Protein AF-A0A379LQE5-F1 (afdb_monomer)

Radius of gyration: 17.84 Å; Cα contacts (8 Å, |Δi|>4): 80; chains: 1; bounding box: 53×34×41 Å

Foldseek 3Di:
DDDPPDPLLADLVQLLLLLLLQCVVQNLVRCDPVNSQCRRRNHHDPVSCCVRQVDSVSSVVVSVVVCCVP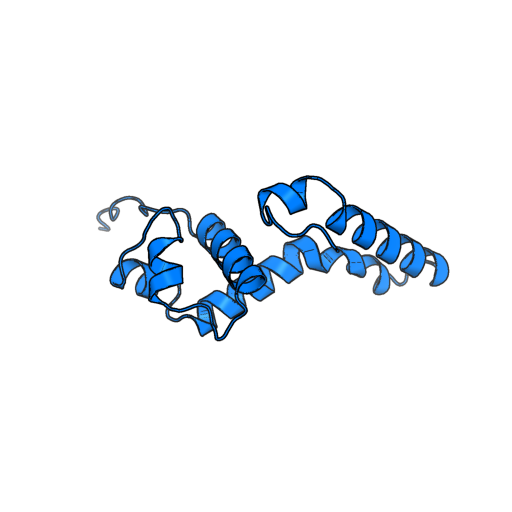VVCLLVLCVDPVDDNVVSVVSSVVSNVCSLPDCVVCVSHVPPPPD

Nearest PDB structures (foldseek):
  3f1b-assembly1_A-2  TM=7.691E-01  e=3.588E-02  Rhodococcus jostii RHA1
  7xy5-assembly1_A  TM=6.115E-01  e=1.804E-01  Vibrio cholerae
  3g7r-assembly1_A  TM=6.634E-01  e=5.477E-01  Streptomyces coelicolor A3(2)
  2v57-assembly1_A  TM=6.211E-01  e=2.490E+00  Mycolicibacterium smegmatis
  8f2r-assembly1_D  TM=2.690E-01  e=4.338E+00  Homo sapiens

pLDDT: mean 83.08, std 18.8, range [32.03, 97.62]

Mean predicted aligned error: 8.16 Å

Sequence (115 aa):
MAQMGRPRTFDRNEAIRQAMTLFWQHGYESTSLAMLKSNLGNGITAPSFYAAFGSKEALFEEVVDCYMTTFGQVNDCLWDDTLEPRDAIELALRRSAKMQTEQGASQWLPDCAIR

Organism: Enterobacter agglomerans (NCBI:txid549)

Secondary structure (DSSP, 8-state):
--------SS-HHHHHHHHHHHHHHH-TTT--HHHHHHHGGG---HHHHHHHHSSHHHHHHHHHHHHHTTTGGGGGGGG-TTS-HHHHHHHHHHHHHHHHHSHHHHHH-TT----

InterPro domains:
  IPR001647 DNA-binding HTH domain, TetR-type [PF00440] (16-63)
  IPR009057 Homedomain-like superfamily [SSF46689] (3-74)

Solvent-accessible surface area (backbone atoms only — not comparable to full-atom values): 6748 Å² total; per-residue (Å²): 134,82,81,82,72,76,77,76,90,51,58,66,71,58,26,39,55,50,47,42,36,46,35,71,76,53,32,68,85,71,51,43,72,67,58,47,30,55,59,30,61,79,47,46,54,69,70,59,48,41,74,74,42,66,45,73,66,53,42,47,53,53,27,51,50,51,39,47,77,58,69,50,52,36,50,55,48,72,75,39,87,89,50,55,72,70,55,18,52,53,49,23,52,52,41,43,52,45,58,72,66,41,68,72,43,48,77,63,38,86,74,73,69,90,123

Structure (mmCIF, N/CA/C/O backbone):
data_AF-A0A379LQE5-F1
#
_entry.id   AF-A0A379LQE5-F1
#
loop_
_atom_site.group_PDB
_atom_site.id
_atom_site.type_symbol
_atom_site.label_atom_id
_atom_site.label_alt_id
_atom_site.label_comp_id
_atom_site.label_asym_id
_atom_site.label_entity_id
_atom_site.label_seq_id
_atom_site.pdbx_PDB_ins_code
_atom_site.Cartn_x
_atom_site.Cartn_y
_atom_site.Cartn_z
_atom_site.occupancy
_atom_site.B_iso_or_equiv
_atom_site.auth_seq_id
_atom_site.auth_comp_id
_atom_site.auth_asym_id
_atom_site.auth_atom_id
_atom_site.pdbx_PDB_model_num
ATOM 1 N N . MET A 1 1 ? -33.929 -17.169 3.874 1.00 37.66 1 MET A N 1
ATOM 2 C CA . MET A 1 1 ? -32.537 -17.388 3.424 1.00 37.66 1 MET A CA 1
ATOM 3 C C . MET A 1 1 ? -31.913 -16.023 3.180 1.00 37.66 1 MET A C 1
ATOM 5 O O . MET A 1 1 ? -32.565 -15.205 2.552 1.00 37.66 1 MET A O 1
ATOM 9 N N . ALA A 1 2 ? -30.744 -15.789 3.787 1.00 44.22 2 ALA A N 1
ATOM 10 C CA . ALA A 1 2 ? -29.851 -14.626 3.679 1.00 44.22 2 ALA A CA 1
ATOM 11 C C . ALA A 1 2 ? -30.507 -13.235 3.541 1.00 44.22 2 ALA A C 1
ATOM 13 O O . ALA A 1 2 ? -30.745 -12.731 2.448 1.00 44.22 2 ALA A O 1
ATOM 14 N N . GLN A 1 3 ? -30.720 -12.578 4.682 1.00 41.91 3 GLN A N 1
ATOM 15 C CA . GLN A 1 3 ? -30.958 -11.140 4.740 1.00 41.91 3 GLN A CA 1
ATOM 16 C C . GLN A 1 3 ? -29.671 -10.441 4.281 1.00 41.91 3 GLN A C 1
ATOM 18 O O . GLN A 1 3 ? -28.645 -10.545 4.951 1.00 41.91 3 GLN A O 1
ATOM 23 N N . MET A 1 4 ? -29.716 -9.804 3.105 1.00 49.06 4 MET A N 1
ATOM 24 C CA . MET A 1 4 ? -28.644 -8.978 2.542 1.00 49.06 4 MET A CA 1
ATOM 25 C C . MET A 1 4 ? -28.211 -7.954 3.599 1.00 49.06 4 MET A C 1
ATOM 27 O O . MET A 1 4 ? -28.901 -6.966 3.852 1.00 49.06 4 MET A O 1
ATOM 31 N N . GLY A 1 5 ? -27.108 -8.254 4.287 1.00 45.94 5 GLY A N 1
ATOM 32 C CA . GLY A 1 5 ? -26.527 -7.389 5.301 1.00 45.94 5 GLY A CA 1
ATOM 33 C C . GLY A 1 5 ? -26.182 -6.044 4.674 1.00 45.94 5 GLY A C 1
ATOM 34 O O . GLY A 1 5 ? -25.557 -5.995 3.619 1.00 45.94 5 GLY A O 1
ATOM 35 N N . ARG A 1 6 ? -26.663 -4.979 5.319 1.00 47.34 6 ARG A N 1
ATOM 36 C CA . ARG A 1 6 ? -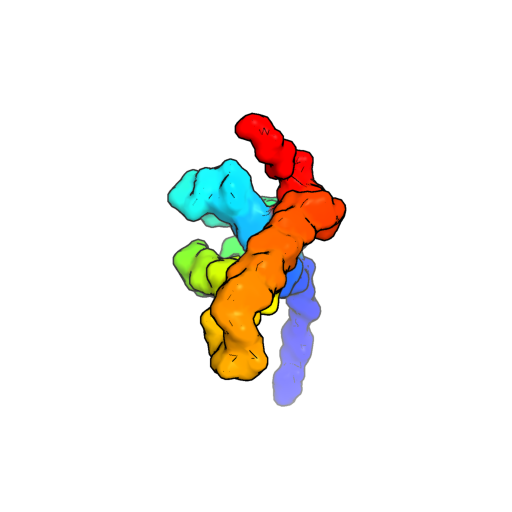26.453 -3.549 5.049 1.00 47.34 6 ARG A CA 1
ATOM 37 C C . ARG A 1 6 ? -25.148 -3.251 4.271 1.00 47.34 6 ARG A C 1
ATOM 39 O O . ARG A 1 6 ? -24.105 -3.774 4.662 1.00 47.34 6 ARG A O 1
ATOM 46 N N . PRO A 1 7 ? -25.182 -2.407 3.219 1.00 47.81 7 PRO A N 1
ATOM 47 C CA . PRO A 1 7 ? -24.039 -2.185 2.333 1.00 47.81 7 PRO A CA 1
ATOM 48 C C . PRO A 1 7 ? -22.792 -1.776 3.123 1.00 47.81 7 PRO A C 1
ATOM 50 O O . PRO A 1 7 ? -22.888 -0.979 4.058 1.00 47.81 7 PRO A O 1
ATOM 53 N N . ARG A 1 8 ? -21.637 -2.351 2.753 1.00 58.41 8 ARG A N 1
ATOM 54 C CA . ARG A 1 8 ? -20.316 -2.037 3.318 1.00 58.41 8 ARG A CA 1
ATOM 55 C C . ARG A 1 8 ? -20.139 -0.518 3.313 1.00 58.41 8 ARG A C 1
ATOM 57 O O . ARG A 1 8 ? -20.087 0.085 2.250 1.00 58.41 8 ARG A O 1
ATOM 64 N N . THR A 1 9 ? -20.080 0.097 4.492 1.00 68.88 9 THR A N 1
ATOM 65 C CA . THR A 1 9 ? -20.045 1.562 4.647 1.00 68.88 9 THR A CA 1
ATOM 66 C C . THR A 1 9 ? -18.762 2.202 4.095 1.00 68.88 9 THR A C 1
ATOM 68 O O . THR A 1 9 ? -18.671 3.422 4.052 1.00 68.88 9 THR A O 1
ATOM 71 N N . PHE A 1 10 ? -17.775 1.407 3.669 1.00 78.19 10 PHE A N 1
ATOM 72 C CA . PHE A 1 10 ? -16.529 1.878 3.073 1.00 78.19 10 PHE A CA 1
ATOM 73 C C . PHE A 1 10 ? -16.038 0.916 1.980 1.00 78.19 10 PHE A C 1
ATOM 75 O O . PHE A 1 10 ? -16.303 -0.290 2.031 1.00 78.19 10 PHE A O 1
ATOM 82 N N . ASP A 1 11 ? -15.317 1.456 0.997 1.00 89.25 11 ASP A N 1
ATOM 83 C CA . ASP A 1 11 ? -14.639 0.673 -0.036 1.00 89.25 11 ASP A CA 1
ATOM 84 C C . ASP A 1 11 ? -13.321 0.116 0.524 1.00 89.25 11 ASP A C 1
ATOM 86 O O . ASP A 1 11 ? -12.451 0.849 0.995 1.00 89.25 11 ASP A O 1
ATOM 90 N N . ARG A 1 12 ? -13.185 -1.210 0.495 1.00 90.69 12 ARG A N 1
ATOM 91 C CA . ARG A 1 12 ? -12.021 -1.920 1.028 1.00 90.69 12 ARG A CA 1
ATOM 92 C C . ARG A 1 12 ? -10.757 -1.675 0.203 1.00 90.69 12 ARG A C 1
ATOM 94 O O . ARG A 1 12 ? -9.688 -1.535 0.784 1.00 90.69 12 ARG A O 1
ATOM 101 N N . ASN A 1 13 ? -10.878 -1.611 -1.121 1.00 90.81 13 ASN A N 1
ATOM 102 C CA . ASN A 1 13 ? -9.741 -1.377 -2.011 1.00 90.81 13 ASN A CA 1
ATOM 103 C C . ASN A 1 13 ? -9.242 0.062 -1.867 1.00 90.81 13 ASN A C 1
ATOM 105 O O . ASN A 1 13 ? -8.040 0.313 -1.890 1.00 90.81 13 ASN A O 1
ATOM 109 N N . GLU A 1 14 ? -10.166 1.004 -1.675 1.00 90.94 14 GLU A N 1
ATOM 110 C CA . GLU A 1 14 ? -9.831 2.379 -1.299 1.00 90.94 14 GLU A CA 1
ATOM 111 C C . GLU A 1 14 ? -9.102 2.431 0.046 1.00 90.94 14 GLU A C 1
ATOM 113 O O . GLU A 1 14 ? -8.055 3.062 0.153 1.00 90.94 14 GLU A O 1
ATOM 118 N N . ALA A 1 15 ? -9.597 1.714 1.056 1.00 93.00 15 ALA A N 1
ATOM 119 C CA . ALA A 1 15 ? -8.948 1.662 2.361 1.00 93.00 15 ALA A CA 1
ATOM 120 C C . ALA A 1 15 ? -7.532 1.056 2.302 1.00 93.00 15 ALA A C 1
ATOM 122 O O . ALA A 1 15 ? -6.640 1.544 2.988 1.00 93.00 15 ALA A O 1
ATOM 123 N N . ILE A 1 16 ? -7.281 0.049 1.460 1.00 94.69 16 ILE A N 1
ATOM 124 C CA . ILE A 1 16 ? -5.921 -0.480 1.250 1.00 94.69 16 ILE A CA 1
ATOM 125 C C . ILE A 1 16 ? -5.007 0.604 0.664 1.00 94.69 16 ILE A C 1
ATOM 127 O O . ILE A 1 16 ? -3.907 0.817 1.168 1.00 94.69 16 ILE A O 1
ATOM 131 N N . ARG A 1 17 ? -5.470 1.355 -0.343 1.00 91.69 17 ARG A N 1
ATOM 132 C CA . ARG A 1 17 ? -4.689 2.460 -0.929 1.00 91.69 17 ARG A CA 1
ATOM 133 C C . ARG A 1 17 ? -4.426 3.586 0.077 1.00 91.69 17 ARG A C 1
ATOM 135 O O . ARG A 1 17 ? -3.315 4.095 0.147 1.00 91.69 17 ARG A O 1
ATOM 142 N N . GLN A 1 18 ? -5.393 3.916 0.927 1.00 93.00 18 GLN A N 1
ATOM 143 C CA . GLN A 1 18 ? -5.203 4.885 2.013 1.00 93.00 18 GLN A CA 1
ATOM 144 C C . GLN A 1 18 ? -4.223 4.382 3.084 1.00 93.00 18 GLN A C 1
ATOM 146 O O . GLN A 1 18 ? -3.383 5.144 3.563 1.00 93.00 18 GLN A O 1
ATOM 151 N N . ALA A 1 19 ? -4.295 3.098 3.446 1.00 95.00 19 ALA A N 1
ATOM 152 C CA . ALA A 1 19 ? -3.345 2.475 4.365 1.00 95.00 19 ALA A CA 1
ATOM 153 C C . ALA A 1 19 ? -1.919 2.514 3.803 1.00 95.00 19 ALA A C 1
ATOM 155 O O . ALA A 1 19 ? -0.990 2.841 4.538 1.00 95.00 19 ALA A O 1
ATOM 156 N N . MET A 1 20 ? -1.756 2.249 2.503 1.00 93.88 20 MET A N 1
ATOM 157 C CA . MET A 1 20 ? -0.481 2.361 1.793 1.00 93.88 20 MET A CA 1
ATOM 158 C C . MET A 1 20 ? 0.140 3.749 1.968 1.00 93.88 20 MET A C 1
ATOM 160 O O . MET A 1 20 ? 1.281 3.852 2.415 1.00 93.88 20 MET A O 1
ATOM 164 N N . THR A 1 21 ? -0.632 4.812 1.729 1.00 90.12 21 THR A N 1
ATOM 165 C CA . THR A 1 21 ? -0.180 6.194 1.942 1.00 90.12 21 THR A CA 1
ATOM 166 C C . THR A 1 21 ? 0.251 6.459 3.384 1.00 90.12 21 THR A C 1
ATOM 168 O O . THR A 1 21 ? 1.307 7.048 3.608 1.00 90.12 21 THR A O 1
ATOM 171 N N . LEU A 1 22 ? -0.525 6.007 4.374 1.00 93.31 22 LEU A N 1
ATOM 172 C CA . LEU A 1 22 ? -0.182 6.197 5.789 1.00 93.31 22 LEU A CA 1
ATOM 173 C C . LEU A 1 22 ? 1.120 5.480 6.156 1.00 93.31 22 LEU A C 1
ATOM 175 O O . LEU A 1 22 ? 1.977 6.060 6.824 1.00 93.31 22 LEU A O 1
ATOM 179 N N . PHE A 1 23 ? 1.297 4.245 5.682 1.00 94.81 23 PHE A N 1
ATOM 180 C CA . PHE A 1 23 ? 2.528 3.494 5.901 1.00 94.81 23 PHE A CA 1
ATOM 181 C C . PHE A 1 23 ? 3.732 4.135 5.209 1.00 94.81 23 PHE A C 1
ATOM 183 O O . PHE A 1 23 ? 4.819 4.114 5.779 1.00 94.81 23 PHE A O 1
ATOM 190 N N . TRP A 1 24 ? 3.562 4.746 4.036 1.00 90.56 24 TRP A N 1
ATOM 191 C CA . TRP A 1 24 ? 4.630 5.502 3.380 1.00 90.56 24 TRP A CA 1
ATOM 192 C C . TRP A 1 24 ? 5.029 6.761 4.150 1.00 90.56 24 TRP A C 1
ATOM 194 O O . TRP A 1 24 ? 6.217 7.041 4.286 1.00 90.56 24 TRP A O 1
ATOM 204 N N . GLN A 1 25 ? 4.056 7.507 4.675 1.00 89.56 25 GLN A N 1
ATOM 205 C CA . GLN A 1 25 ? 4.308 8.772 5.372 1.00 89.56 25 GLN A CA 1
ATOM 206 C C . GLN A 1 25 ? 4.885 8.579 6.777 1.00 89.56 25 GLN A C 1
ATOM 208 O O . GLN A 1 25 ? 5.739 9.350 7.212 1.00 89.56 25 GLN A O 1
ATOM 213 N N . HIS A 1 26 ? 4.410 7.569 7.507 1.00 91.12 26 HIS A N 1
ATOM 214 C CA . HIS A 1 26 ? 4.725 7.397 8.927 1.00 91.12 26 HIS A CA 1
ATOM 215 C C . HIS A 1 26 ? 5.570 6.151 9.225 1.00 91.12 26 HIS A C 1
ATOM 217 O O . HIS A 1 26 ? 6.100 6.009 10.331 1.00 91.12 26 HIS A O 1
ATOM 223 N N . GLY A 1 27 ? 5.720 5.248 8.257 1.00 92.62 27 GLY A N 1
ATOM 224 C CA . GLY A 1 27 ? 6.298 3.925 8.462 1.00 92.62 27 GLY A CA 1
ATOM 225 C C . GLY A 1 27 ? 5.304 2.945 9.089 1.00 92.62 27 GLY A C 1
ATOM 226 O O . GLY A 1 27 ? 4.280 3.328 9.664 1.00 92.62 27 GLY A O 1
ATOM 227 N N . TYR A 1 28 ? 5.622 1.650 8.999 1.00 94.38 28 TYR A N 1
ATOM 228 C CA . TYR A 1 28 ? 4.788 0.587 9.561 1.00 94.38 28 TYR A CA 1
ATOM 229 C C . TYR A 1 28 ? 4.598 0.761 11.070 1.00 94.38 28 TYR A C 1
ATOM 231 O O . TYR A 1 28 ? 3.469 0.931 11.520 1.00 94.38 28 TYR A O 1
ATOM 239 N N . GLU A 1 29 ? 5.679 0.789 11.854 1.00 95.44 29 GLU A N 1
ATOM 240 C CA . GLU A 1 29 ? 5.615 0.810 13.324 1.00 95.44 29 GLU A CA 1
ATOM 241 C C . GLU A 1 29 ? 4.883 2.040 13.881 1.00 95.44 29 GLU A C 1
ATOM 243 O O . GLU A 1 29 ? 3.970 1.898 14.697 1.00 95.44 29 GLU A O 1
ATOM 248 N N . SER A 1 30 ? 5.193 3.238 13.376 1.00 95.00 30 SER A N 1
ATOM 249 C CA . SER A 1 30 ? 4.602 4.495 13.866 1.00 95.00 30 SER A CA 1
ATOM 250 C C . SER A 1 30 ? 3.120 4.661 13.505 1.00 95.00 30 SER A C 1
ATOM 252 O O . SER A 1 30 ? 2.419 5.476 14.108 1.00 95.00 30 SER A O 1
ATOM 254 N N . THR A 1 31 ? 2.613 3.891 12.538 1.00 96.31 31 THR A N 1
ATOM 255 C CA . THR A 1 31 ? 1.204 3.932 12.135 1.00 96.31 31 THR A CA 1
ATOM 256 C C . THR A 1 31 ? 0.351 3.130 13.119 1.00 96.31 31 THR A C 1
ATOM 258 O O . THR A 1 31 ? 0.292 1.899 13.079 1.00 96.31 31 THR A O 1
ATOM 261 N N . SER A 1 32 ? -0.324 3.811 14.045 1.00 94.81 32 SER A N 1
ATOM 262 C CA . SER A 1 32 ? -1.166 3.145 15.051 1.00 94.81 32 SER A CA 1
ATOM 263 C C . SER A 1 32 ? -2.502 2.645 14.479 1.00 94.81 32 SER A C 1
ATOM 265 O O . SER A 1 32 ? -3.052 3.213 13.536 1.00 94.81 32 SER A O 1
ATOM 267 N N . LEU A 1 33 ? -3.106 1.636 15.120 1.00 94.44 33 LEU A N 1
ATOM 268 C CA . LEU A 1 33 ? -4.473 1.193 14.796 1.00 94.44 33 LEU A CA 1
ATOM 269 C C . LEU A 1 33 ? -5.509 2.319 14.926 1.00 94.44 33 LEU A C 1
ATOM 271 O O . LEU A 1 33 ? -6.512 2.319 14.217 1.00 94.44 33 LEU A O 1
ATOM 275 N N . ALA A 1 34 ? -5.300 3.271 15.840 1.00 94.50 34 ALA A N 1
ATOM 276 C CA . ALA A 1 34 ? -6.171 4.436 15.968 1.00 94.50 34 ALA A CA 1
ATOM 277 C C . ALA A 1 34 ? -6.067 5.341 14.734 1.00 94.50 34 ALA A C 1
ATOM 279 O O . ALA A 1 34 ? -7.092 5.731 14.186 1.00 94.50 34 ALA A O 1
ATOM 280 N N . MET A 1 35 ? -4.845 5.601 14.262 1.00 95.12 35 MET A N 1
ATOM 281 C CA . MET A 1 35 ? -4.593 6.384 13.053 1.00 95.12 35 MET A CA 1
ATOM 282 C C . MET A 1 35 ? -5.201 5.720 11.815 1.00 95.12 35 MET A C 1
ATOM 284 O O . MET A 1 35 ? -5.895 6.394 11.060 1.00 95.12 35 MET A O 1
ATOM 288 N N . LEU A 1 36 ? -5.021 4.405 11.646 1.00 95.00 36 LEU A N 1
ATOM 289 C CA . LEU A 1 36 ? -5.649 3.656 10.553 1.00 95.00 36 LEU A CA 1
ATOM 290 C C . LEU A 1 36 ? -7.169 3.812 10.601 1.00 95.00 36 LEU A C 1
ATOM 292 O O . LEU A 1 36 ? -7.773 4.324 9.667 1.00 95.00 36 LEU A O 1
ATOM 296 N N . LYS A 1 37 ? -7.802 3.466 11.724 1.00 93.75 37 LYS A N 1
ATOM 297 C CA . LYS A 1 37 ? -9.262 3.560 11.854 1.00 93.75 37 LYS A CA 1
ATOM 298 C C . LYS A 1 37 ? -9.807 4.956 11.560 1.00 93.75 37 LYS A C 1
ATOM 300 O O . LYS A 1 37 ? -10.857 5.044 10.944 1.00 93.75 37 LYS A O 1
ATOM 305 N N . SER A 1 38 ? -9.125 6.021 11.978 1.00 93.69 38 SER A N 1
ATOM 306 C CA . SER A 1 38 ? -9.592 7.395 11.750 1.00 93.69 38 SER A CA 1
ATOM 307 C C . SER A 1 38 ? -9.484 7.850 10.294 1.00 93.69 38 SER A C 1
ATOM 309 O O . SER A 1 38 ? -10.275 8.686 9.873 1.00 93.69 38 SER A O 1
ATOM 311 N N . ASN A 1 39 ? -8.520 7.325 9.535 1.00 92.31 39 ASN A N 1
ATOM 312 C CA . ASN A 1 39 ? -8.251 7.776 8.168 1.00 92.31 39 ASN A CA 1
ATOM 313 C C . ASN A 1 39 ? -8.899 6.880 7.105 1.00 92.31 39 ASN A C 1
ATOM 315 O O . ASN A 1 39 ? -9.319 7.376 6.063 1.00 92.31 39 ASN A O 1
ATOM 319 N N . LEU A 1 40 ? -9.028 5.576 7.368 1.00 91.75 40 LEU A N 1
ATOM 320 C CA . LEU A 1 40 ? -9.613 4.638 6.413 1.00 91.75 40 LEU A CA 1
ATOM 321 C C . LEU A 1 40 ? -11.097 4.938 6.185 1.00 91.75 40 LEU A C 1
ATOM 323 O O . LEU A 1 40 ? -11.879 4.964 7.133 1.00 91.75 40 LEU A O 1
ATOM 327 N N . GLY A 1 41 ? -11.489 5.153 4.928 1.00 82.75 41 GLY A N 1
ATOM 328 C CA . GLY A 1 41 ? -12.882 5.364 4.525 1.00 82.75 41 GLY A CA 1
ATOM 329 C C . GLY A 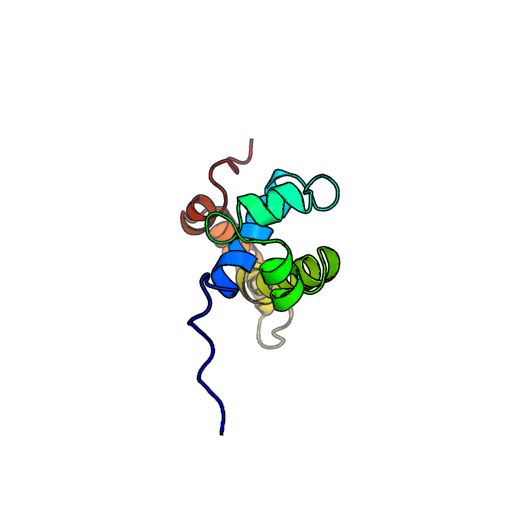1 41 ? -13.568 6.562 5.192 1.00 82.75 41 GLY A C 1
ATOM 330 O O . GLY A 1 41 ? -14.780 6.513 5.385 1.00 82.75 41 GLY A O 1
ATOM 331 N N . ASN A 1 42 ? -12.815 7.609 5.560 1.00 84.25 42 ASN A N 1
ATOM 332 C CA . ASN A 1 42 ? -13.265 8.748 6.384 1.00 84.25 42 ASN A CA 1
ATOM 333 C C . ASN A 1 42 ? -13.632 8.389 7.837 1.00 84.25 42 ASN A C 1
ATOM 335 O O . ASN A 1 42 ? -14.409 9.099 8.479 1.00 84.25 42 ASN A O 1
ATOM 339 N N . GLY A 1 43 ? -13.085 7.292 8.359 1.00 85.81 43 GLY A N 1
ATOM 340 C CA . GLY A 1 43 ? -13.316 6.831 9.720 1.00 85.81 43 GLY A CA 1
ATOM 341 C C . GLY A 1 43 ? -14.119 5.533 9.760 1.00 85.81 43 GLY A C 1
ATOM 342 O O . GLY A 1 43 ? -15.323 5.514 9.507 1.00 85.81 43 GLY A O 1
ATOM 343 N N . ILE A 1 44 ? -13.471 4.442 10.164 1.00 91.44 44 ILE A N 1
ATOM 344 C CA . ILE A 1 44 ? -14.101 3.142 10.403 1.00 91.44 44 ILE A CA 1
ATOM 345 C C . ILE A 1 44 ? -14.059 2.751 11.877 1.00 91.44 44 ILE A C 1
ATOM 347 O O . ILE A 1 44 ? -13.143 3.068 12.637 1.00 91.44 44 ILE A O 1
ATOM 351 N N . THR A 1 45 ? -15.078 2.008 12.296 1.00 91.06 45 THR A N 1
ATOM 352 C CA . THR A 1 45 ? -15.157 1.479 13.657 1.00 91.06 45 THR A CA 1
ATOM 353 C C . THR A 1 45 ? -14.180 0.313 13.841 1.00 91.06 45 THR A C 1
ATOM 355 O O . THR A 1 45 ? -13.809 -0.368 12.884 1.00 91.06 45 THR A O 1
ATOM 358 N N . ALA A 1 46 ? -13.780 0.038 15.088 1.00 90.75 46 ALA A N 1
ATOM 359 C CA . ALA A 1 46 ? -12.903 -1.098 15.380 1.00 90.75 46 ALA A CA 1
ATOM 360 C C . ALA A 1 46 ? -13.496 -2.456 14.940 1.00 90.75 46 ALA A C 1
ATOM 362 O O . ALA A 1 46 ? -12.764 -3.218 14.313 1.00 90.75 46 ALA A O 1
ATOM 363 N N . PRO A 1 47 ? -14.795 -2.758 15.164 1.00 91.50 47 PRO A N 1
ATOM 364 C CA . PRO A 1 47 ? -15.393 -3.991 14.652 1.00 91.50 47 PRO A CA 1
ATOM 365 C C . PRO A 1 47 ? -15.332 -4.097 13.125 1.00 91.50 47 PRO A C 1
ATOM 367 O O . PRO A 1 47 ? -15.008 -5.160 12.610 1.00 91.50 47 PRO A O 1
ATOM 370 N N . SER A 1 48 ? -15.585 -3.000 12.400 1.00 90.75 48 SER A N 1
ATOM 371 C CA . SER A 1 48 ? -15.494 -2.988 10.936 1.00 90.75 48 SER A CA 1
ATOM 372 C C . SER A 1 48 ? -14.064 -3.200 10.441 1.00 90.75 48 SER A C 1
ATOM 374 O O . SER A 1 48 ? -13.867 -3.941 9.482 1.00 90.75 48 SER A O 1
ATOM 376 N N . PHE A 1 49 ? -13.072 -2.592 11.102 1.00 93.62 49 PHE A N 1
ATOM 377 C CA . PHE A 1 49 ? -11.655 -2.796 10.787 1.00 93.62 49 PHE A CA 1
ATOM 378 C C . PHE A 1 49 ? -11.267 -4.268 10.937 1.00 93.62 49 PHE A C 1
ATOM 380 O O . PHE A 1 49 ? -10.794 -4.889 9.988 1.00 93.62 49 PHE A O 1
ATOM 387 N N . TYR A 1 50 ? -11.523 -4.847 12.112 1.00 94.06 50 TYR A N 1
ATOM 388 C CA . TYR A 1 50 ? -11.144 -6.230 12.386 1.00 94.06 50 TYR A CA 1
ATOM 389 C C . TYR A 1 50 ? -11.921 -7.227 11.520 1.00 94.06 50 TYR A C 1
ATOM 391 O O . TYR A 1 50 ? -11.346 -8.212 11.076 1.00 94.06 50 TYR A O 1
ATOM 399 N N . ALA A 1 51 ? -13.190 -6.955 11.198 1.00 92.00 51 ALA A N 1
ATOM 400 C CA . ALA A 1 51 ? -13.959 -7.793 10.278 1.00 92.00 51 ALA A CA 1
ATOM 401 C C . ALA A 1 51 ? -13.446 -7.737 8.826 1.00 92.00 51 ALA A C 1
ATOM 403 O O . ALA A 1 51 ? -13.630 -8.697 8.083 1.00 92.00 51 ALA A O 1
ATOM 404 N N . ALA A 1 52 ? -12.846 -6.620 8.404 1.00 91.75 52 ALA A N 1
ATOM 405 C CA . ALA A 1 52 ? -12.378 -6.433 7.031 1.00 91.75 52 ALA A CA 1
ATOM 406 C C . ALA A 1 52 ? -10.924 -6.868 6.800 1.00 91.75 52 ALA A C 1
ATOM 408 O O . ALA A 1 52 ? -10.605 -7.305 5.690 1.00 91.75 52 ALA A O 1
ATOM 409 N N . PHE A 1 53 ? -10.071 -6.719 7.817 1.00 94.38 53 PHE A N 1
ATOM 410 C CA . PHE A 1 53 ? -8.619 -6.888 7.699 1.00 94.38 53 PHE A CA 1
ATOM 411 C C . PHE A 1 53 ? -8.015 -7.836 8.736 1.00 94.38 53 PHE A C 1
ATOM 413 O O . PHE A 1 53 ? -6.893 -8.284 8.564 1.00 94.38 53 PHE A O 1
ATOM 420 N N . GLY A 1 54 ? -8.717 -8.153 9.827 1.00 95.0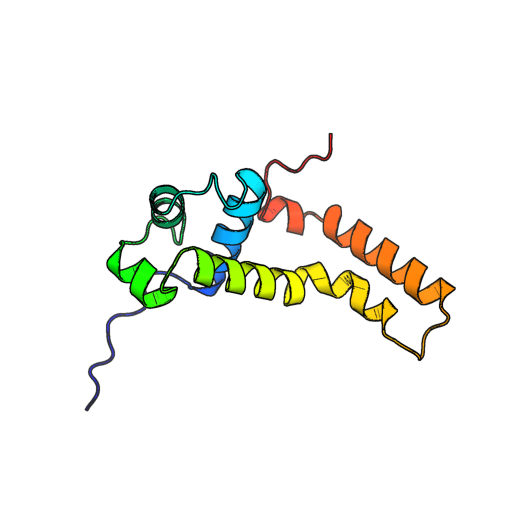0 54 GLY A N 1
ATOM 421 C CA . GLY A 1 54 ? -8.214 -9.042 10.880 1.00 95.00 54 GLY A CA 1
ATOM 422 C C . GLY A 1 54 ? -7.174 -8.402 11.804 1.00 95.00 54 GLY A C 1
ATOM 423 O O . GLY A 1 54 ? -7.367 -8.401 13.017 1.00 95.00 54 GLY A O 1
ATOM 424 N N . SER A 1 55 ? -6.103 -7.818 11.266 1.00 96.44 55 SER A N 1
ATOM 425 C CA . SER A 1 55 ? -5.065 -7.128 12.040 1.00 96.44 55 SER A CA 1
ATOM 426 C C . SER A 1 55 ? -4.364 -6.032 11.225 1.00 96.44 55 SER A C 1
ATOM 428 O O . SER A 1 55 ? -4.665 -5.820 10.050 1.00 96.44 55 SER A O 1
ATOM 430 N N . LYS A 1 56 ? -3.447 -5.291 11.863 1.00 96.38 56 LYS A N 1
ATOM 431 C CA . LYS A 1 56 ? -2.605 -4.301 11.171 1.00 96.38 56 LYS A CA 1
ATOM 432 C C . LYS A 1 56 ? -1.597 -4.991 10.249 1.00 96.38 56 LYS A C 1
ATOM 434 O O . LYS A 1 56 ? -1.364 -4.503 9.151 1.00 96.38 56 LYS A O 1
ATOM 439 N N . GLU A 1 57 ? -1.036 -6.106 10.702 1.00 97.62 57 GLU A N 1
ATOM 440 C CA . GLU A 1 57 ? -0.094 -6.951 9.966 1.00 97.62 57 GLU A CA 1
ATOM 441 C C . GLU A 1 57 ? -0.758 -7.479 8.691 1.00 97.62 57 GLU A C 1
ATOM 443 O O . GLU A 1 57 ? -0.240 -7.264 7.603 1.00 97.62 57 GLU A O 1
ATOM 448 N N . ALA A 1 58 ? -1.955 -8.061 8.812 1.00 97.56 58 ALA A N 1
ATOM 449 C CA . ALA A 1 58 ? -2.710 -8.569 7.670 1.00 97.56 58 ALA A CA 1
ATOM 450 C C . ALA A 1 58 ? -3.095 -7.451 6.682 1.00 97.56 58 ALA A C 1
ATOM 452 O O . ALA A 1 58 ? -2.945 -7.610 5.475 1.00 97.56 58 ALA A O 1
ATOM 453 N N . LEU A 1 59 ? -3.500 -6.273 7.176 1.00 97.00 59 LEU A N 1
ATOM 454 C CA . LEU A 1 59 ? -3.691 -5.103 6.312 1.00 97.00 59 LEU A CA 1
ATOM 455 C C . LEU A 1 59 ? -2.395 -4.704 5.588 1.00 97.00 59 LEU A C 1
ATOM 457 O O . LEU A 1 59 ? -2.440 -4.301 4.430 1.00 97.00 59 LEU A O 1
ATOM 461 N N . PHE A 1 60 ? -1.250 -4.771 6.265 1.00 96.94 60 PHE A N 1
ATOM 462 C CA . PHE A 1 60 ? 0.034 -4.407 5.676 1.00 96.94 60 PHE A CA 1
ATOM 463 C C . PHE A 1 60 ? 0.483 -5.396 4.597 1.00 96.94 60 PHE A C 1
ATOM 465 O O . PHE A 1 60 ? 0.962 -4.955 3.557 1.00 96.94 60 PHE A O 1
ATOM 472 N N . GLU A 1 61 ? 0.277 -6.698 4.792 1.00 97.62 61 GLU A N 1
ATOM 473 C CA . GLU A 1 61 ? 0.515 -7.713 3.755 1.00 97.62 61 GLU A CA 1
ATOM 474 C C . GLU A 1 61 ? -0.290 -7.398 2.488 1.00 97.62 61 GLU A C 1
ATOM 476 O O . GLU A 1 61 ? 0.266 -7.311 1.396 1.00 97.62 61 GLU A O 1
ATOM 481 N N . GLU A 1 62 ? -1.577 -7.083 2.639 1.00 96.88 62 GLU A N 1
ATOM 482 C CA . GLU A 1 62 ? -2.427 -6.712 1.504 1.00 96.88 62 GLU A CA 1
ATOM 483 C C . GLU A 1 62 ? -2.017 -5.396 0.835 1.00 96.88 62 GLU A C 1
ATOM 485 O O . GLU A 1 62 ? -2.165 -5.226 -0.378 1.00 96.88 62 GLU A O 1
ATOM 490 N N . VAL A 1 63 ? -1.495 -4.446 1.611 1.00 95.75 63 VAL A N 1
ATOM 491 C CA . VAL A 1 63 ? -0.896 -3.223 1.071 1.00 95.75 63 VAL A CA 1
ATOM 492 C C . VAL A 1 63 ? 0.335 -3.554 0.231 1.00 95.75 63 VAL A C 1
ATOM 494 O O . VAL A 1 63 ? 0.477 -3.008 -0.862 1.00 95.75 63 VAL A O 1
ATOM 497 N N . VAL A 1 64 ? 1.214 -4.439 0.706 1.00 94.56 64 VAL A N 1
ATOM 498 C CA . VAL A 1 64 ? 2.404 -4.865 -0.043 1.00 94.56 64 VAL A CA 1
ATOM 499 C C . VAL A 1 64 ? 1.995 -5.568 -1.335 1.00 94.56 64 VAL A C 1
ATOM 501 O O . VAL A 1 64 ? 2.522 -5.230 -2.395 1.00 94.56 64 VAL A O 1
ATOM 504 N N . ASP A 1 65 ? 1.005 -6.455 -1.290 1.00 94.69 65 ASP A N 1
ATOM 505 C CA . ASP A 1 65 ? 0.477 -7.120 -2.484 1.00 94.69 65 ASP A CA 1
ATOM 506 C C . ASP A 1 65 ? -0.119 -6.114 -3.477 1.00 94.69 65 ASP A C 1
ATOM 508 O O . ASP A 1 65 ? 0.147 -6.164 -4.684 1.00 94.69 65 ASP A O 1
ATOM 512 N N . CYS A 1 66 ? -0.887 -5.142 -2.978 1.00 91.56 66 CYS A N 1
ATOM 513 C CA . CYS A 1 66 ? -1.420 -4.060 -3.797 1.00 91.56 66 CYS A CA 1
ATOM 514 C C . CYS A 1 66 ? -0.290 -3.247 -4.442 1.00 91.56 66 CYS A C 1
ATOM 516 O O . CYS A 1 66 ? -0.370 -2.932 -5.627 1.00 91.56 66 CYS A O 1
ATOM 518 N N . TYR A 1 67 ? 0.786 -2.956 -3.710 1.00 89.12 67 TYR A N 1
ATOM 519 C CA . TYR A 1 67 ? 1.951 -2.258 -4.248 1.00 89.12 67 TYR A CA 1
ATOM 520 C C . TYR A 1 67 ? 2.635 -3.065 -5.357 1.00 89.12 67 TYR A C 1
ATOM 522 O O . TYR A 1 67 ? 2.888 -2.528 -6.435 1.00 89.12 67 TYR A O 1
ATOM 530 N N . MET A 1 68 ? 2.887 -4.358 -5.135 1.00 89.06 68 MET A N 1
ATOM 531 C CA . MET A 1 68 ? 3.558 -5.224 -6.111 1.00 89.06 68 MET A CA 1
ATOM 532 C C . MET A 1 68 ? 2.757 -5.360 -7.410 1.00 89.06 68 MET A C 1
ATOM 534 O O . MET A 1 68 ? 3.331 -5.338 -8.495 1.00 89.06 68 MET A O 1
ATOM 538 N N . THR A 1 69 ? 1.429 -5.429 -7.307 1.00 87.62 69 THR A N 1
ATOM 539 C CA . THR A 1 69 ? 0.518 -5.561 -8.458 1.00 87.62 69 THR A CA 1
ATOM 540 C C . THR A 1 69 ? 0.182 -4.245 -9.161 1.00 87.62 69 THR A C 1
ATOM 542 O O . THR A 1 69 ? -0.506 -4.264 -10.178 1.00 87.62 69 THR A O 1
ATOM 545 N N . THR A 1 70 ? 0.654 -3.104 -8.651 1.00 83.56 70 THR A N 1
ATOM 546 C CA . THR A 1 70 ? 0.409 -1.782 -9.250 1.00 83.56 70 THR A CA 1
ATOM 547 C C . THR A 1 70 ? 1.714 -1.092 -9.627 1.00 83.56 70 THR A C 1
ATOM 549 O O . THR A 1 70 ? 2.062 -0.996 -10.800 1.00 83.56 70 THR A O 1
ATOM 552 N N . PHE A 1 71 ? 2.462 -0.633 -8.631 1.00 80.56 71 PHE A N 1
ATOM 553 C CA . PHE A 1 71 ? 3.707 0.110 -8.793 1.00 80.56 71 PHE A CA 1
ATOM 554 C C . PHE A 1 71 ? 4.908 -0.823 -9.026 1.00 80.56 71 PHE A C 1
ATOM 556 O O . PHE A 1 71 ? 5.814 -0.498 -9.788 1.00 80.56 71 PHE A O 1
ATOM 563 N N . GLY A 1 72 ? 4.908 -2.018 -8.428 1.00 81.56 72 GLY A N 1
ATOM 564 C CA . GLY A 1 72 ? 6.005 -2.990 -8.544 1.00 81.56 72 GLY A CA 1
ATOM 565 C C . GLY A 1 72 ? 6.229 -3.548 -9.956 1.00 81.56 72 GLY A C 1
ATOM 566 O O . GLY A 1 72 ? 7.341 -3.969 -10.276 1.00 81.56 72 GLY A O 1
ATOM 567 N N . GLN A 1 73 ? 5.219 -3.464 -10.825 1.00 85.94 73 GLN A N 1
ATOM 568 C CA . GLN A 1 73 ? 5.240 -4.002 -12.193 1.00 85.94 73 GLN A CA 1
ATOM 569 C C . GLN A 1 73 ? 6.221 -3.289 -13.138 1.00 85.94 73 GLN A C 1
ATOM 571 O O . GLN A 1 73 ? 6.483 -3.747 -14.252 1.00 85.94 73 GLN A O 1
ATOM 576 N N . VAL A 1 74 ? 6.817 -2.165 -12.716 1.00 87.62 74 VAL A N 1
ATOM 577 C CA . VAL A 1 74 ? 7.844 -1.464 -13.508 1.00 87.62 74 VAL A CA 1
ATOM 578 C C . VAL A 1 74 ? 9.033 -2.363 -13.861 1.00 87.62 74 VAL A C 1
ATOM 580 O O . VAL A 1 74 ? 9.668 -2.138 -14.890 1.00 87.62 74 VAL A O 1
ATOM 583 N N . ASN A 1 75 ? 9.286 -3.395 -13.052 1.00 89.81 75 ASN A N 1
ATOM 584 C CA . ASN A 1 75 ? 10.384 -4.339 -13.221 1.00 89.81 75 ASN A CA 1
ATOM 585 C C . ASN A 1 75 ? 10.005 -5.610 -13.996 1.00 89.81 75 ASN A C 1
ATOM 587 O O . ASN A 1 75 ? 10.886 -6.429 -14.232 1.00 89.81 75 ASN A O 1
ATOM 591 N N . ASP A 1 76 ? 8.751 -5.787 -14.423 1.00 92.50 76 ASP A N 1
ATOM 592 C CA . ASP A 1 76 ? 8.306 -7.034 -15.070 1.00 92.50 76 ASP A CA 1
ATOM 593 C C . ASP A 1 76 ? 9.109 -7.355 -16.339 1.00 92.50 76 ASP A C 1
ATOM 595 O O . ASP A 1 76 ? 9.400 -8.514 -16.619 1.00 92.50 76 ASP A O 1
ATOM 599 N N . CYS A 1 77 ? 9.548 -6.325 -17.073 1.00 92.88 77 CYS A N 1
ATOM 600 C CA . CYS A 1 77 ? 10.387 -6.496 -18.261 1.00 92.88 77 CYS A CA 1
ATOM 601 C C . CYS A 1 77 ? 11.776 -7.077 -17.970 1.00 92.88 77 CYS A C 1
ATOM 603 O O . CYS A 1 77 ? 12.426 -7.540 -18.898 1.00 92.88 77 CYS A O 1
ATOM 605 N N . LEU A 1 78 ? 12.249 -7.058 -16.720 1.00 93.50 78 LEU A N 1
ATOM 606 C CA . LEU A 1 78 ? 13.528 -7.670 -16.344 1.00 93.50 78 LEU A CA 1
ATOM 607 C C . LEU A 1 78 ? 13.470 -9.202 -16.342 1.00 93.50 78 LEU A C 1
ATOM 609 O O . LEU A 1 78 ? 14.515 -9.843 -16.340 1.00 93.50 78 LEU A O 1
ATOM 613 N N . TRP A 1 79 ? 12.264 -9.768 -16.342 1.00 93.56 79 TRP A N 1
ATOM 614 C CA . TRP A 1 79 ? 12.016 -11.208 -16.383 1.00 93.56 79 TRP A CA 1
ATOM 615 C C . TRP A 1 79 ? 11.529 -11.677 -17.761 1.00 93.56 79 TRP A C 1
ATOM 617 O O . TRP A 1 79 ? 11.112 -12.823 -17.908 1.00 93.56 79 TRP A O 1
ATOM 627 N N . ASP A 1 80 ? 11.532 -10.788 -18.758 1.00 93.81 80 ASP A N 1
ATOM 628 C CA . ASP A 1 80 ? 11.131 -11.097 -20.126 1.00 93.81 80 ASP A CA 1
ATOM 629 C C . ASP A 1 80 ? 12.345 -11.556 -20.943 1.00 93.81 80 ASP A C 1
ATOM 631 O O . ASP A 1 80 ? 13.115 -10.741 -21.453 1.0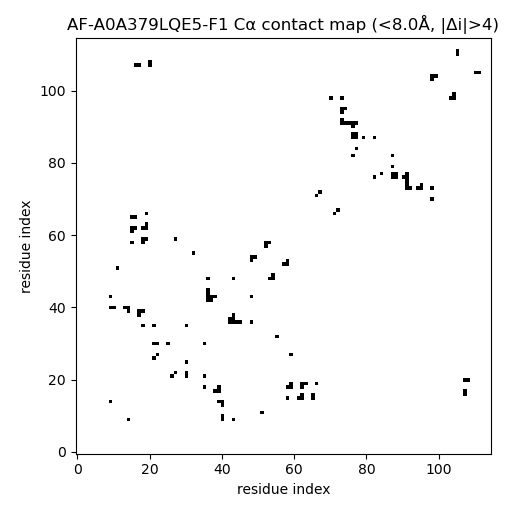0 93.81 80 ASP A O 1
ATOM 635 N N . ASP A 1 81 ? 12.487 -12.874 -21.094 1.00 94.44 81 ASP A N 1
ATOM 636 C CA . ASP A 1 81 ? 13.570 -13.505 -21.861 1.00 94.44 81 ASP A CA 1
ATOM 637 C C . ASP A 1 81 ? 13.514 -13.201 -23.373 1.00 94.44 81 ASP A C 1
ATOM 639 O O . ASP A 1 81 ? 14.411 -13.595 -24.120 1.00 94.44 81 ASP A O 1
ATOM 643 N N . THR A 1 82 ? 12.465 -12.523 -23.856 1.00 96.50 82 THR A N 1
ATOM 644 C CA . THR A 1 82 ? 12.360 -12.096 -25.259 1.00 96.50 82 THR A CA 1
ATOM 645 C C . THR A 1 82 ? 13.007 -10.737 -25.529 1.00 96.50 82 THR A C 1
ATOM 647 O O . THR A 1 82 ? 13.182 -10.368 -26.693 1.00 96.50 82 THR A O 1
ATOM 650 N N . LEU A 1 83 ? 13.383 -9.998 -24.480 1.00 95.88 83 LEU A N 1
ATOM 651 C CA . LEU A 1 83 ? 14.066 -8.712 -24.585 1.00 95.88 83 LEU A CA 1
ATOM 652 C C . LEU A 1 83 ? 15.582 -8.869 -24.470 1.00 95.88 83 LEU A C 1
ATOM 654 O O . LEU A 1 83 ? 16.099 -9.628 -23.653 1.00 95.88 83 LEU A O 1
ATOM 658 N N . GLU A 1 84 ? 16.312 -8.054 -25.230 1.00 97.12 84 GLU A N 1
ATOM 659 C CA . GLU A 1 84 ? 17.745 -7.896 -25.001 1.00 97.12 84 GLU A CA 1
ATOM 660 C C . GLU A 1 84 ? 17.989 -7.291 -23.603 1.00 97.12 84 GLU A C 1
ATOM 662 O O . GLU A 1 84 ? 17.301 -6.334 -23.222 1.00 97.12 84 GLU A O 1
ATOM 667 N N . PRO A 1 85 ? 18.998 -7.753 -22.835 1.00 96.31 85 PRO A N 1
ATOM 668 C CA . PRO A 1 85 ? 19.214 -7.303 -21.456 1.00 96.31 85 PRO A CA 1
ATOM 669 C C . PRO A 1 85 ? 19.340 -5.782 -21.300 1.00 96.31 85 PRO A C 1
ATOM 671 O O . PRO A 1 85 ? 18.862 -5.199 -20.325 1.00 96.31 85 PRO A O 1
ATOM 674 N N . ARG A 1 86 ? 19.968 -5.113 -22.276 1.00 97.00 86 ARG A N 1
ATOM 675 C CA . ARG A 1 86 ? 20.089 -3.649 -22.296 1.00 97.00 86 ARG A CA 1
ATOM 676 C C . ARG A 1 86 ? 18.716 -2.977 -22.389 1.00 97.00 86 ARG A C 1
ATOM 678 O O . ARG A 1 86 ? 18.479 -1.992 -21.691 1.00 97.00 86 ARG A O 1
ATOM 685 N N . ASP A 1 87 ? 17.835 -3.507 -23.229 1.00 97.19 87 ASP A N 1
ATOM 686 C CA . ASP A 1 87 ? 16.515 -2.936 -23.490 1.00 97.19 87 ASP A CA 1
ATOM 687 C C . ASP A 1 87 ? 15.572 -3.178 -22.309 1.00 97.19 87 ASP A C 1
ATOM 689 O O . ASP A 1 87 ? 14.836 -2.271 -21.920 1.00 97.19 87 ASP A O 1
ATOM 693 N N . ALA A 1 88 ? 15.665 -4.345 -21.662 1.00 96.94 88 ALA A N 1
ATOM 694 C CA . ALA A 1 88 ? 14.949 -4.641 -20.423 1.00 96.94 88 ALA A CA 1
ATOM 695 C C . ALA A 1 88 ? 15.310 -3.656 -19.294 1.00 96.94 88 ALA A C 1
ATOM 697 O O . ALA A 1 88 ? 14.418 -3.106 -18.642 1.00 96.94 88 ALA A O 1
ATOM 698 N N . ILE A 1 89 ? 16.606 -3.377 -19.094 1.00 96.56 89 ILE A N 1
ATOM 699 C CA . ILE A 1 89 ? 17.081 -2.407 -18.091 1.00 96.56 89 ILE A CA 1
ATOM 700 C C . ILE A 1 89 ? 16.629 -0.988 -18.446 1.00 96.56 89 ILE A C 1
ATOM 702 O O . ILE A 1 89 ? 16.116 -0.269 -17.585 1.00 96.56 89 ILE A O 1
ATOM 706 N N . GLU A 1 90 ? 16.803 -0.569 -19.704 1.00 96.69 90 GLU A N 1
ATOM 707 C CA . GLU A 1 90 ? 16.383 0.759 -20.155 1.00 96.69 90 GLU A CA 1
ATOM 708 C C . GLU A 1 90 ? 14.876 0.965 -19.937 1.00 96.69 90 GLU A C 1
ATOM 710 O O . GLU A 1 90 ? 14.452 2.000 -19.411 1.00 96.69 90 GLU A O 1
ATOM 715 N N . LEU A 1 91 ? 14.066 -0.034 -20.287 1.00 95.12 91 LEU A N 1
ATOM 716 C CA . LEU A 1 91 ? 12.621 -0.004 -20.118 1.00 95.12 91 LEU A CA 1
ATOM 717 C C . LEU A 1 91 ? 12.213 0.056 -18.641 1.00 95.12 91 LEU A C 1
ATOM 719 O O . LEU A 1 91 ? 11.366 0.881 -18.293 1.00 95.12 91 LEU A O 1
ATOM 723 N N . ALA A 1 92 ? 12.837 -0.747 -17.774 1.00 93.88 92 ALA A N 1
ATOM 724 C CA . ALA A 1 92 ? 1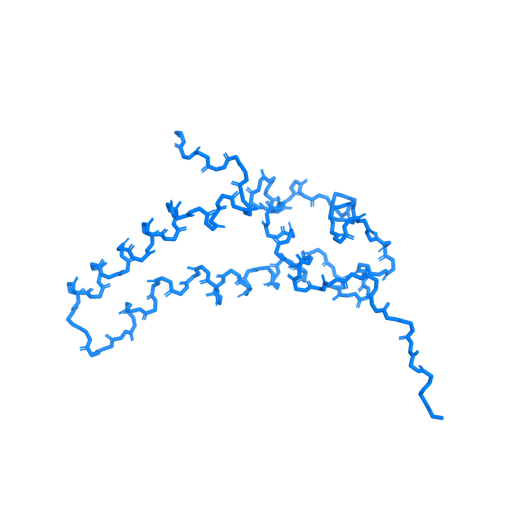2.563 -0.745 -16.336 1.00 93.88 92 ALA A CA 1
ATOM 725 C C . ALA A 1 92 ? 12.866 0.622 -15.705 1.00 93.88 92 ALA A C 1
ATOM 727 O O . ALA A 1 92 ? 12.029 1.189 -14.998 1.00 93.88 92 ALA A O 1
ATOM 728 N N . LEU A 1 93 ? 14.026 1.209 -16.022 1.00 93.50 93 LEU A N 1
ATOM 729 C CA . LEU A 1 93 ? 14.414 2.528 -15.518 1.00 93.50 93 LEU A CA 1
ATOM 730 C C . LEU A 1 93 ? 13.457 3.624 -15.998 1.00 93.50 93 LEU A C 1
ATOM 732 O O . LEU A 1 93 ? 13.036 4.465 -15.204 1.00 93.50 93 LEU A O 1
ATOM 736 N N . ARG A 1 94 ? 13.061 3.603 -17.277 1.00 92.69 94 ARG A N 1
ATOM 737 C CA . ARG A 1 94 ? 12.098 4.571 -17.828 1.00 92.69 94 ARG A CA 1
ATOM 738 C C . ARG A 1 94 ? 10.713 4.427 -17.197 1.00 92.69 94 ARG A C 1
ATOM 740 O O . ARG A 1 94 ? 10.105 5.439 -16.851 1.00 92.69 94 ARG A O 1
ATOM 747 N N . ARG A 1 95 ? 10.216 3.196 -17.024 1.00 91.44 95 ARG A N 1
ATOM 748 C CA . ARG A 1 95 ? 8.934 2.913 -16.351 1.00 91.44 95 ARG A CA 1
ATOM 749 C C . ARG A 1 95 ? 8.961 3.368 -14.894 1.00 91.44 95 ARG A C 1
ATOM 751 O O . ARG A 1 95 ? 8.029 4.036 -14.460 1.00 91.44 95 ARG A O 1
ATOM 758 N N . SER A 1 96 ? 10.048 3.084 -14.182 1.00 88.19 96 SER A N 1
ATOM 759 C CA . SER A 1 96 ? 10.251 3.513 -12.797 1.00 88.19 96 SER A CA 1
ATOM 760 C C . SER A 1 96 ? 10.302 5.037 -12.664 1.00 88.19 96 SER A C 1
ATOM 762 O O . SER A 1 96 ? 9.599 5.606 -11.829 1.00 88.19 96 SER A O 1
ATOM 764 N N . ALA A 1 97 ? 11.056 5.725 -13.527 1.00 89.56 97 ALA A N 1
ATOM 765 C CA . ALA A 1 97 ? 11.111 7.185 -13.533 1.00 89.56 97 ALA A CA 1
ATOM 766 C C . ALA A 1 97 ? 9.731 7.801 -13.811 1.00 89.56 97 ALA A C 1
ATOM 768 O O . ALA A 1 97 ? 9.321 8.731 -13.123 1.00 89.56 97 ALA A O 1
ATOM 769 N N . LYS A 1 98 ? 8.984 7.253 -14.777 1.00 86.31 98 LYS A N 1
ATOM 770 C CA . LYS A 1 98 ? 7.620 7.689 -15.103 1.00 86.31 98 LYS A CA 1
ATOM 771 C C . LYS A 1 98 ? 6.669 7.505 -13.915 1.00 86.31 98 LYS A C 1
ATOM 773 O O . LYS A 1 98 ? 6.001 8.452 -13.523 1.00 86.31 98 LYS A O 1
ATOM 778 N N . MET A 1 99 ? 6.676 6.328 -13.292 1.00 83.00 99 MET A N 1
ATOM 779 C CA . MET A 1 99 ? 5.872 6.019 -12.105 1.00 83.00 99 MET A CA 1
ATO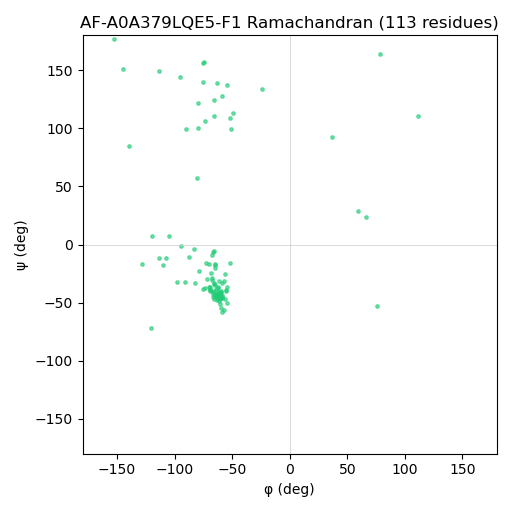M 780 C C . MET A 1 99 ? 6.108 7.009 -10.955 1.00 83.00 99 MET A C 1
ATOM 782 O O . MET A 1 99 ? 5.161 7.404 -10.284 1.00 83.00 99 MET A O 1
ATOM 786 N N . GLN A 1 100 ? 7.360 7.419 -10.735 1.00 76.44 100 GLN A N 1
ATOM 787 C CA . GLN A 1 100 ? 7.726 8.354 -9.667 1.00 76.44 100 GLN A CA 1
ATOM 788 C C . GLN A 1 100 ? 7.419 9.822 -10.006 1.00 76.44 100 GLN A C 1
ATOM 790 O O . GLN A 1 100 ? 7.303 10.639 -9.097 1.00 76.44 100 GLN A O 1
ATOM 795 N N . THR A 1 101 ? 7.319 10.176 -11.293 1.00 81.00 101 THR A N 1
ATOM 796 C CA . THR A 1 101 ? 7.222 11.576 -11.753 1.00 81.00 101 THR A CA 1
ATOM 797 C C . THR A 1 101 ? 5.855 11.966 -12.312 1.00 81.00 101 THR A C 1
ATOM 799 O O . THR A 1 101 ? 5.556 13.157 -12.398 1.00 81.00 101 THR A O 1
ATOM 802 N N . GLU A 1 102 ? 4.997 11.015 -12.684 1.00 67.00 102 GLU A N 1
ATOM 803 C CA . GLU A 1 102 ? 3.637 11.323 -13.125 1.00 67.00 102 GLU A CA 1
ATOM 804 C C . GLU A 1 102 ? 2.721 11.691 -11.948 1.00 67.00 102 GLU A C 1
ATOM 806 O O . GLU A 1 102 ? 2.735 11.056 -10.895 1.00 67.00 102 GLU A O 1
ATOM 811 N N . GLN A 1 103 ? 1.858 12.696 -12.164 1.00 48.94 103 GLN A N 1
ATOM 812 C CA . GLN A 1 103 ? 0.914 13.272 -11.186 1.00 48.94 103 GLN A CA 1
ATOM 813 C C . GLN A 1 103 ? 0.004 12.250 -10.473 1.00 48.94 103 GLN A C 1
ATOM 815 O O . GLN A 1 103 ? -0.568 12.573 -9.433 1.00 48.94 103 GLN A O 1
ATOM 820 N N . GLY A 1 104 ? -0.119 11.018 -10.983 1.00 49.53 104 GLY A N 1
ATOM 821 C CA . GLY A 1 104 ? -0.806 9.922 -10.296 1.00 49.53 104 GLY A CA 1
ATOM 822 C C . GLY A 1 104 ? -0.158 9.550 -8.957 1.00 49.53 104 GLY A C 1
ATOM 823 O O . GLY A 1 104 ? -0.874 9.218 -8.019 1.00 49.53 104 GLY A O 1
ATOM 824 N N . ALA A 1 105 ? 1.163 9.696 -8.817 1.00 49.34 105 ALA A N 1
ATOM 825 C CA . ALA A 1 105 ? 1.844 9.555 -7.530 1.00 49.34 105 ALA A CA 1
ATOM 826 C C . ALA A 1 105 ? 1.493 10.710 -6.572 1.00 49.34 105 ALA A C 1
ATOM 828 O O . ALA A 1 105 ? 1.279 10.485 -5.383 1.00 49.34 105 ALA A O 1
ATOM 829 N N . SER A 1 106 ? 1.326 11.932 -7.092 1.00 44.75 106 SER A N 1
ATOM 830 C CA . SER A 1 106 ? 0.941 13.115 -6.304 1.00 44.75 106 SER A CA 1
ATOM 831 C C . SER A 1 106 ? -0.490 13.052 -5.757 1.00 44.75 106 SER A C 1
ATOM 833 O O . SER A 1 106 ? -0.768 13.674 -4.735 1.00 44.75 106 SER A O 1
ATOM 835 N N . GLN A 1 107 ? -1.396 12.292 -6.389 1.00 45.78 107 GLN A N 1
ATOM 836 C CA . GLN A 1 107 ? -2.754 12.069 -5.869 1.00 45.78 107 GLN A CA 1
ATOM 837 C C . GLN A 1 107 ? -2.760 11.232 -4.577 1.00 45.78 107 GLN A C 1
ATOM 839 O O . GLN A 1 107 ? -3.636 11.420 -3.734 1.00 45.78 107 GLN A O 1
ATOM 844 N N . TRP A 1 108 ? -1.786 10.332 -4.410 1.00 52.69 108 TRP A N 1
ATOM 845 C CA . TRP A 1 108 ? -1.703 9.405 -3.272 1.00 52.69 108 TRP A CA 1
ATOM 846 C C . TRP A 1 108 ? -0.599 9.766 -2.270 1.00 52.69 108 TRP A C 1
ATOM 848 O O . TRP A 1 108 ? -0.581 9.224 -1.168 1.00 52.69 108 TRP A O 1
ATOM 858 N N . LEU A 1 109 ? 0.300 10.691 -2.620 1.00 51.84 109 LEU A N 1
ATOM 859 C CA . LEU A 1 109 ? 1.407 11.179 -1.796 1.00 51.84 109 LEU A CA 1
ATOM 860 C C . LEU A 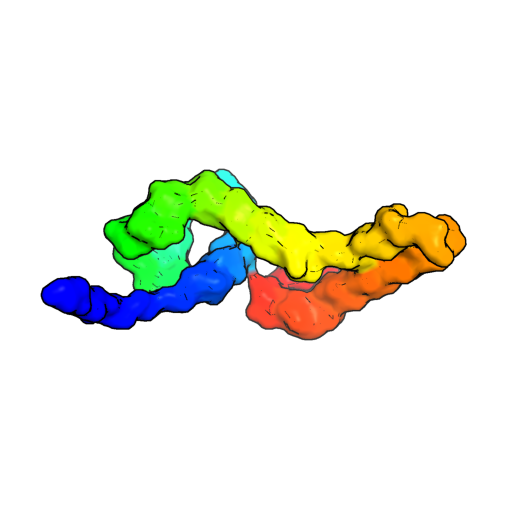1 109 ? 1.550 12.704 -1.972 1.00 51.84 109 LEU A C 1
ATOM 862 O O . LEU A 1 109 ? 2.363 13.151 -2.784 1.00 51.84 109 LEU A O 1
ATOM 866 N N . PRO A 1 110 ? 0.786 13.524 -1.226 1.00 46.41 110 PRO A N 1
ATOM 867 C CA . PRO A 1 110 ? 0.802 14.978 -1.402 1.00 46.41 110 PRO A CA 1
ATOM 868 C C . PRO A 1 110 ? 2.148 15.644 -1.052 1.00 46.41 110 PRO A C 1
ATOM 870 O O . PRO A 1 110 ? 2.385 16.758 -1.505 1.00 46.41 110 PRO A O 1
ATOM 873 N N . ASP A 1 111 ? 3.036 14.966 -0.310 1.00 44.50 111 ASP A N 1
ATOM 874 C CA . ASP A 1 111 ? 4.299 15.532 0.205 1.00 44.50 111 ASP A CA 1
ATOM 875 C C . ASP A 1 111 ? 5.581 14.817 -0.270 1.00 44.50 111 ASP A C 1
ATOM 877 O O . ASP A 1 111 ? 6.680 15.154 0.171 1.00 44.50 111 ASP A O 1
ATOM 881 N N . CYS A 1 112 ? 5.503 13.865 -1.209 1.00 40.75 112 CYS A N 1
ATOM 882 C CA . CYS A 1 112 ? 6.706 13.271 -1.812 1.00 40.75 112 CYS A CA 1
ATOM 883 C C . CYS A 1 112 ? 7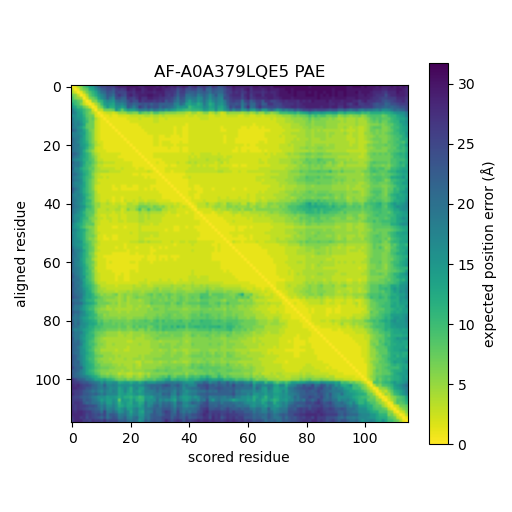.284 14.167 -2.919 1.00 40.75 112 CYS A C 1
ATOM 885 O O . CYS A 1 112 ? 7.462 13.748 -4.060 1.00 40.75 112 CYS A O 1
ATOM 887 N N . ALA A 1 113 ? 7.616 15.412 -2.581 1.00 34.09 113 ALA A N 1
ATOM 888 C CA . ALA A 1 113 ? 8.677 16.104 -3.292 1.00 34.09 113 ALA A CA 1
ATOM 889 C C . ALA A 1 113 ? 9.991 15.469 -2.824 1.00 34.09 113 ALA A C 1
ATOM 891 O O . ALA A 1 113 ? 10.413 15.678 -1.688 1.00 34.09 113 ALA A O 1
ATOM 892 N N . ILE A 1 114 ? 10.607 14.653 -3.682 1.00 36.97 114 ILE A N 1
ATOM 893 C CA . ILE A 1 114 ? 11.999 14.227 -3.513 1.00 36.97 114 ILE A CA 1
ATOM 894 C C . ILE A 1 114 ? 12.818 15.512 -3.321 1.00 36.97 114 ILE A C 1
ATOM 896 O O . ILE A 1 114 ? 12.941 16.309 -4.253 1.00 36.97 114 ILE A O 1
ATOM 900 N N . ARG A 1 115 ? 13.299 15.743 -2.099 1.00 32.03 115 ARG A N 1
ATOM 901 C CA . ARG A 1 115 ? 14.220 16.826 -1.759 1.00 32.03 115 ARG A CA 1
ATOM 902 C C . ARG A 1 115 ? 15.597 16.249 -1.490 1.00 32.03 115 ARG A C 1
ATOM 904 O O . ARG A 1 115 ? 15.656 15.183 -0.841 1.00 32.03 115 ARG A O 1
#